Protein AF-A0A958ITQ3-F1 (afdb_monomer_lite)

Secondary structure (DSSP, 8-state):
---S--------S-HHHHHTTSPP-SEEEEEPPSS--HHHHHHHHHHH-SEEEEE---S---S--

pLDDT: mean 88.19, std 9.25, range [49.03, 96.44]

Radius of gyration: 13.52 Å; chains: 1; bounding box: 32×37×23 Å

Foldseek 3Di:
DPPPDDDDDDDDDPPLVQLLVDPQDQEAEEEADPDHDPVVVVSSCVSNVHHYDYDYDPVPDDPPD

Structure (mmCIF, N/CA/C/O backbone):
data_AF-A0A958ITQ3-F1
#
_entry.id   AF-A0A958ITQ3-F1
#
loop_
_atom_site.group_PDB
_atom_site.id
_atom_site.type_symbol
_atom_site.label_atom_id
_atom_site.label_alt_id
_atom_site.label_comp_id
_atom_site.label_asym_id
_atom_site.label_entity_id
_atom_site.label_seq_id
_atom_site.pdbx_PDB_ins_code
_atom_site.Cartn_x
_atom_site.Cartn_y
_atom_site.Cartn_z
_atom_site.occupancy
_atom_site.B_iso_or_equiv
_atom_site.auth_seq_id
_atom_site.auth_comp_id
_atom_site.auth_asym_id
_atom_site.auth_atom_id
_atom_site.pdbx_PDB_model_num
ATOM 1 N N . ARG A 1 1 ? 11.100 -18.719 -1.763 1.00 56.03 1 ARG A N 1
ATOM 2 C CA . ARG A 1 1 ? 10.092 -19.529 -2.494 1.00 56.03 1 ARG A CA 1
ATOM 3 C C . ARG A 1 1 ? 8.748 -19.239 -1.845 1.00 56.03 1 ARG A C 1
ATOM 5 O O . ARG A 1 1 ? 8.683 -19.370 -0.629 1.00 56.03 1 ARG A O 1
ATOM 12 N N . MET A 1 2 ? 7.743 -18.782 -2.595 1.00 64.06 2 MET A N 1
ATOM 13 C CA . MET A 1 2 ? 6.410 -18.575 -2.017 1.00 64.06 2 MET A CA 1
ATOM 14 C C . MET A 1 2 ? 5.870 -19.901 -1.447 1.00 64.06 2 MET A C 1
ATOM 16 O O . MET A 1 2 ? 6.220 -20.962 -1.979 1.00 64.06 2 MET A O 1
ATOM 20 N N . PRO A 1 3 ? 5.104 -19.865 -0.342 1.00 74.94 3 PRO A N 1
ATOM 21 C CA . PRO A 1 3 ? 4.562 -21.067 0.289 1.00 74.94 3 PRO A CA 1
ATOM 22 C C . PRO A 1 3 ? 3.684 -21.859 -0.691 1.00 74.94 3 PRO A C 1
ATOM 24 O O . PRO A 1 3 ? 3.152 -21.302 -1.640 1.00 74.94 3 PRO A O 1
ATOM 27 N N . ASN A 1 4 ? 3.492 -23.162 -0.457 1.00 74.75 4 ASN A N 1
ATOM 28 C CA . ASN A 1 4 ? 2.743 -24.062 -1.359 1.00 74.75 4 ASN A CA 1
ATOM 29 C C . ASN A 1 4 ? 1.248 -23.700 -1.556 1.00 74.75 4 ASN A C 1
ATOM 31 O O . ASN A 1 4 ? 0.544 -24.398 -2.280 1.00 74.75 4 ASN A O 1
ATOM 35 N N . ARG A 1 5 ? 0.757 -22.634 -0.915 1.00 82.31 5 ARG A N 1
ATOM 36 C CA . ARG A 1 5 ? -0.580 -22.061 -1.084 1.00 82.31 5 ARG A CA 1
ATOM 37 C C . ARG A 1 5 ? -0.426 -20.565 -1.338 1.00 82.31 5 ARG A C 1
ATOM 39 O O . ARG A 1 5 ? -0.143 -19.815 -0.410 1.00 82.31 5 ARG A O 1
ATOM 46 N N . TYR A 1 6 ? -0.588 -20.164 -2.589 1.00 85.88 6 TYR A N 1
ATOM 47 C CA . TYR A 1 6 ? -0.713 -18.771 -2.992 1.00 85.88 6 TYR A CA 1
ATOM 48 C C . TYR A 1 6 ? -1.753 -18.690 -4.105 1.00 85.88 6 TYR A C 1
ATOM 50 O O . TYR A 1 6 ? -1.936 -19.642 -4.866 1.00 85.88 6 TYR A O 1
ATOM 58 N N . GLU A 1 7 ? -2.430 -17.555 -4.180 1.00 88.31 7 GLU A N 1
ATOM 59 C CA . GLU A 1 7 ? -3.348 -17.213 -5.254 1.00 88.31 7 GLU A CA 1
ATOM 60 C C . GLU A 1 7 ? -2.819 -15.944 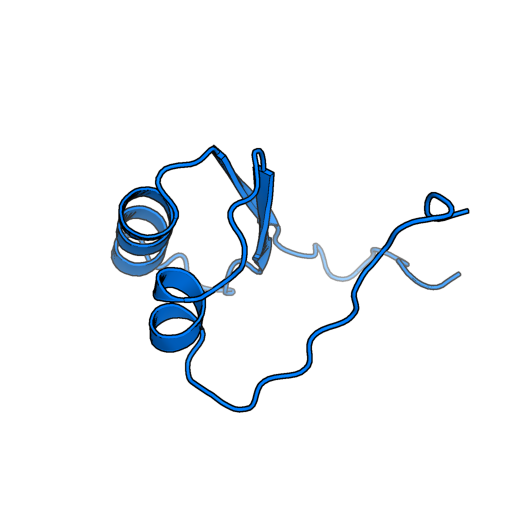-5.919 1.00 88.31 7 GLU A C 1
ATOM 62 O O . GLU A 1 7 ? -2.349 -15.034 -5.237 1.00 88.31 7 GLU A O 1
ATOM 67 N N . ILE A 1 8 ? -2.840 -15.912 -7.250 1.00 90.06 8 ILE A N 1
ATOM 68 C CA . ILE A 1 8 ? -2.499 -14.717 -8.021 1.00 90.06 8 ILE A CA 1
ATOM 69 C C . ILE A 1 8 ? -3.793 -14.224 -8.645 1.00 90.06 8 ILE A C 1
ATOM 71 O O . ILE A 1 8 ? -4.3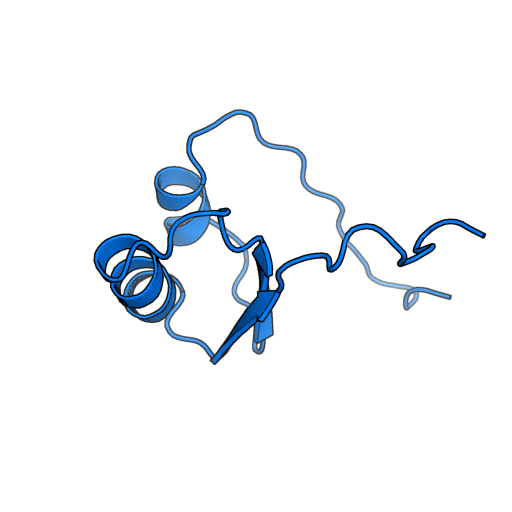95 -14.925 -9.457 1.00 90.06 8 ILE A O 1
ATOM 75 N N . VAL A 1 9 ? -4.187 -13.012 -8.273 1.00 90.75 9 VAL A N 1
ATOM 76 C CA . VAL A 1 9 ? -5.369 -12.335 -8.802 1.00 90.75 9 VAL A CA 1
ATOM 77 C C . VAL A 1 9 ? -4.906 -11.167 -9.666 1.00 90.75 9 VAL A C 1
ATOM 79 O O . VAL A 1 9 ? -4.040 -10.395 -9.258 1.00 90.75 9 VAL A O 1
ATOM 82 N N . VAL A 1 10 ? -5.467 -11.050 -10.871 1.00 92.69 10 VAL A N 1
ATOM 83 C CA . VAL A 1 10 ? -5.229 -9.925 -11.783 1.00 92.69 10 VAL A CA 1
ATOM 84 C C . VAL A 1 10 ? -6.574 -9.299 -12.111 1.00 92.69 10 VAL A C 1
ATOM 86 O O . VAL A 1 10 ? -7.418 -9.933 -12.738 1.00 92.69 10 VAL A O 1
ATOM 89 N N . GLU A 1 11 ? -6.758 -8.050 -11.704 1.00 92.25 11 GLU A N 1
ATOM 90 C CA . GLU A 1 11 ? -7.999 -7.304 -11.887 1.00 92.25 11 GLU A CA 1
ATOM 91 C C . GLU A 1 11 ? -7.726 -6.008 -12.646 1.00 92.25 11 GLU A C 1
ATOM 93 O O . GLU A 1 11 ? -6.696 -5.360 -12.457 1.00 92.25 11 GLU A O 1
ATOM 98 N N . LYS A 1 12 ? -8.664 -5.628 -13.517 1.00 94.19 12 LYS A N 1
ATOM 99 C CA . LYS A 1 12 ? -8.641 -4.347 -14.225 1.00 94.19 12 LYS A CA 1
ATOM 100 C C . LYS A 1 12 ? -9.750 -3.463 -13.665 1.00 94.19 12 LYS A C 1
ATOM 102 O O . LYS A 1 12 ? -10.862 -3.461 -14.187 1.00 94.19 12 LYS A O 1
ATOM 107 N N . ALA A 1 13 ? -9.427 -2.736 -12.609 1.00 91.06 13 ALA A N 1
ATOM 108 C CA . ALA A 1 13 ? -10.306 -1.792 -11.935 1.00 91.06 13 ALA A CA 1
ATOM 109 C C . ALA A 1 13 ? -9.461 -0.699 -11.277 1.00 91.06 13 ALA A C 1
ATOM 111 O O . ALA A 1 13 ? -8.231 -0.811 -11.225 1.00 91.06 13 ALA A O 1
ATOM 112 N N . GLU A 1 14 ? -10.120 0.324 -10.747 1.00 91.00 14 GLU A N 1
ATOM 113 C CA . GLU A 1 14 ? -9.447 1.245 -9.843 1.00 91.00 14 GLU A CA 1
ATOM 114 C C . GLU A 1 14 ? -9.107 0.532 -8.528 1.00 91.00 14 GLU A C 1
ATOM 116 O O . GLU A 1 14 ? -9.856 -0.323 -8.045 1.00 91.00 14 GLU A O 1
ATOM 121 N N . LEU A 1 15 ? -7.963 0.873 -7.931 1.00 89.56 15 LEU A N 1
ATOM 122 C CA . LEU A 1 15 ? -7.461 0.148 -6.761 1.00 89.56 15 LEU A CA 1
ATOM 123 C C . LEU A 1 15 ? -8.440 0.208 -5.578 1.00 89.56 15 LEU A C 1
ATOM 125 O O . LEU A 1 15 ? -8.634 -0.799 -4.904 1.00 89.56 15 LEU A O 1
ATOM 129 N N . TRP A 1 16 ? -9.088 1.354 -5.356 1.00 87.19 16 TRP A N 1
ATOM 130 C CA . TRP A 1 16 ? -10.072 1.523 -4.282 1.00 87.19 16 TRP A CA 1
ATOM 131 C C . TRP A 1 16 ? -11.344 0.696 -4.488 1.00 87.19 16 TRP A C 1
ATOM 133 O O . TRP A 1 16 ? -11.930 0.235 -3.517 1.00 87.19 16 TRP A O 1
ATOM 14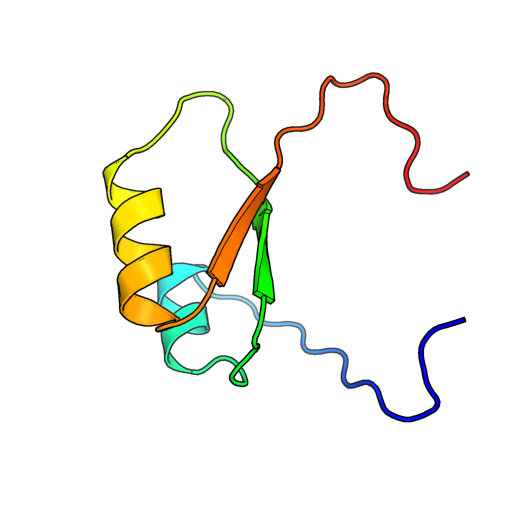3 N N . GLU A 1 17 ? -11.749 0.451 -5.735 1.00 90.69 17 GLU A N 1
ATOM 144 C CA . GLU A 1 17 ? -12.884 -0.431 -6.040 1.00 90.69 17 GLU A CA 1
ATOM 145 C C . GLU A 1 17 ? -12.525 -1.900 -5.802 1.00 90.69 17 GLU A C 1
ATOM 147 O O . GLU A 1 17 ? -13.374 -2.719 -5.450 1.00 90.69 17 GLU A O 1
ATOM 152 N N . PHE A 1 18 ? -11.262 -2.265 -6.027 1.00 92.19 18 PHE A N 1
ATOM 153 C CA . PHE A 1 18 ? -10.792 -3.615 -5.759 1.00 92.19 18 PHE A CA 1
ATOM 154 C C . PHE A 1 18 ? -10.558 -3.860 -4.267 1.00 92.19 18 PHE A C 1
ATOM 156 O O . PHE A 1 18 ? -10.905 -4.937 -3.792 1.00 92.19 18 PHE A O 1
ATOM 163 N N . ALA A 1 19 ? -10.031 -2.881 -3.529 1.00 90.56 19 ALA A N 1
ATOM 164 C CA . ALA A 1 19 ? -9.693 -3.012 -2.112 1.00 90.56 19 ALA A CA 1
ATOM 165 C C . ALA A 1 19 ? -10.871 -3.506 -1.253 1.00 90.56 19 ALA A C 1
ATOM 167 O O . ALA A 1 19 ? -10.674 -4.362 -0.399 1.00 90.56 19 ALA A O 1
ATOM 168 N N . GLU A 1 20 ? -12.096 -3.051 -1.534 1.00 87.75 20 GLU A N 1
ATOM 169 C CA . GLU A 1 20 ? -13.308 -3.454 -0.797 1.00 87.75 20 GLU A CA 1
ATOM 170 C C . GLU A 1 20 ? -13.700 -4.929 -0.987 1.00 87.75 20 GLU A C 1
ATOM 172 O O . GLU A 1 20 ? -14.381 -5.513 -0.146 1.00 87.75 20 GLU A O 1
ATOM 177 N N . ARG A 1 21 ? -13.298 -5.541 -2.106 1.00 90.00 21 ARG A N 1
ATOM 178 C CA . ARG A 1 21 ? -13.625 -6.934 -2.463 1.00 90.00 21 ARG A CA 1
ATOM 179 C C . ARG A 1 21 ? -12.402 -7.846 -2.509 1.00 90.00 21 ARG A C 1
ATOM 181 O O . ARG A 1 21 ? -12.535 -9.032 -2.816 1.00 90.00 21 ARG A O 1
ATOM 188 N N . ALA A 1 22 ? -11.221 -7.295 -2.247 1.00 90.44 22 ALA A N 1
ATOM 189 C CA . ALA A 1 22 ? -9.982 -8.041 -2.200 1.00 90.44 22 ALA A CA 1
ATOM 190 C C . ALA A 1 22 ? -10.009 -9.031 -1.021 1.00 90.44 22 ALA A C 1
ATOM 192 O O . ALA A 1 22 ? -10.666 -8.779 -0.007 1.00 90.44 22 ALA A O 1
ATOM 193 N N . PRO A 1 23 ? -9.297 -10.166 -1.116 1.00 89.62 23 PRO A N 1
ATOM 194 C CA . PRO A 1 23 ? -9.120 -11.051 0.025 1.00 89.62 23 PRO A CA 1
ATOM 195 C C . PRO A 1 23 ? -8.516 -10.300 1.217 1.00 89.62 23 PRO A C 1
ATOM 197 O O . PRO A 1 23 ? -7.564 -9.538 1.055 1.00 89.62 23 PRO A O 1
ATOM 200 N N . HIS A 1 24 ? -9.041 -10.554 2.416 1.00 90.44 24 HIS A N 1
ATOM 201 C CA . HIS A 1 24 ? -8.507 -9.960 3.639 1.00 90.44 24 HIS A CA 1
ATOM 202 C C . HIS A 1 24 ? -7.033 -10.346 3.838 1.00 90.44 24 HIS A C 1
ATOM 204 O O . HIS A 1 24 ? -6.666 -11.519 3.719 1.00 90.44 24 HIS A O 1
ATOM 210 N N . ALA A 1 25 ? -6.206 -9.368 4.205 1.00 91.19 25 ALA A N 1
ATOM 211 C CA . ALA A 1 25 ? -4.789 -9.545 4.491 1.00 91.19 25 ALA A CA 1
ATOM 212 C C . ALA A 1 25 ? -4.436 -8.900 5.835 1.00 91.19 25 ALA A C 1
ATOM 214 O O . ALA A 1 25 ? -4.934 -7.830 6.157 1.00 91.19 25 ALA A O 1
ATOM 215 N N . ASP A 1 26 ? -3.537 -9.516 6.607 1.00 93.25 26 ASP A N 1
ATOM 216 C CA . ASP A 1 26 ? -3.026 -8.900 7.843 1.00 93.25 26 ASP A CA 1
ATOM 217 C C . ASP A 1 26 ? -2.153 -7.664 7.548 1.00 93.25 26 ASP A C 1
ATOM 219 O O . ASP A 1 26 ? -2.057 -6.740 8.362 1.00 93.25 26 ASP A O 1
ATOM 223 N N . LEU A 1 27 ? -1.510 -7.661 6.374 1.00 94.69 27 LEU A N 1
ATOM 224 C CA . LEU A 1 27 ? -0.647 -6.595 5.881 1.00 94.69 27 LEU A CA 1
ATOM 225 C C . LEU A 1 27 ? -0.868 -6.364 4.383 1.00 94.69 27 LEU A C 1
ATOM 227 O O . LEU A 1 27 ? -0.625 -7.254 3.567 1.00 94.69 27 LEU A O 1
ATOM 231 N N . ASN A 1 28 ? -1.225 -5.133 4.034 1.00 95.19 28 ASN A N 1
ATOM 232 C CA . ASN A 1 28 ? -1.270 -4.634 2.667 1.00 95.19 28 ASN A CA 1
ATOM 233 C C . ASN A 1 28 ? 0.028 -3.896 2.326 1.00 95.19 28 ASN A C 1
ATOM 235 O O . ASN A 1 28 ? 0.472 -3.028 3.078 1.00 95.19 28 ASN A O 1
ATOM 239 N N . ILE A 1 29 ? 0.629 -4.223 1.180 1.00 95.06 29 ILE A N 1
ATOM 240 C CA . ILE A 1 29 ? 1.810 -3.533 0.647 1.00 95.06 29 ILE A CA 1
ATOM 241 C C . ILE A 1 29 ? 1.381 -2.802 -0.619 1.00 95.06 29 ILE A C 1
ATOM 243 O O . ILE A 1 29 ? 1.060 -3.432 -1.624 1.00 95.06 29 ILE A O 1
ATOM 247 N N . LEU A 1 30 ? 1.352 -1.474 -0.551 1.00 93.75 30 LEU A N 1
ATOM 248 C CA . LEU A 1 30 ? 0.795 -0.609 -1.587 1.00 93.75 30 LEU A CA 1
ATOM 249 C C . LEU A 1 30 ? 1.864 0.371 -2.079 1.00 93.75 30 LEU A C 1
ATOM 251 O O . LEU A 1 30 ? 2.701 0.836 -1.304 1.00 93.75 30 LEU A O 1
ATOM 255 N N . GLY A 1 31 ? 1.838 0.701 -3.368 1.00 92.56 31 GLY A N 1
ATOM 256 C CA . GLY A 1 31 ? 2.714 1.728 -3.930 1.00 92.56 31 GLY A CA 1
ATOM 257 C C . GLY A 1 31 ? 2.290 3.129 -3.488 1.00 92.56 31 GLY A C 1
ATOM 258 O O . GLY A 1 31 ? 1.100 3.439 -3.452 1.00 92.56 31 GLY A O 1
ATOM 259 N N . LEU A 1 32 ? 3.260 3.982 -3.168 1.00 92.56 32 LEU A N 1
ATOM 260 C CA . LEU A 1 32 ? 3.041 5.399 -2.895 1.00 92.56 32 LEU A CA 1
ATOM 261 C C . LEU A 1 32 ? 3.359 6.223 -4.146 1.00 92.56 32 LEU A C 1
ATOM 263 O O . LEU A 1 32 ? 4.428 6.070 -4.735 1.00 92.56 32 LEU A O 1
ATOM 267 N N . ALA A 1 33 ? 2.445 7.115 -4.527 1.00 88.38 33 ALA A N 1
ATOM 268 C CA . ALA A 1 33 ? 2.666 8.058 -5.619 1.00 88.38 33 ALA A CA 1
ATOM 269 C C . ALA A 1 33 ? 3.786 9.072 -5.297 1.00 88.38 33 ALA A C 1
ATOM 271 O O . ALA A 1 33 ? 4.138 9.288 -4.134 1.00 88.38 33 ALA A O 1
ATOM 272 N N . ASP A 1 34 ? 4.320 9.738 -6.327 1.00 87.75 34 ASP A N 1
ATOM 273 C CA . ASP A 1 34 ? 5.383 10.746 -6.170 1.00 87.75 34 ASP A CA 1
ATOM 274 C C . ASP A 1 34 ? 4.973 11.894 -5.242 1.00 87.75 34 ASP A C 1
ATOM 276 O O . ASP A 1 34 ? 5.758 12.349 -4.402 1.00 87.75 34 ASP A O 1
ATOM 280 N N . VAL A 1 35 ? 3.722 12.335 -5.386 1.00 91.88 35 VAL A N 1
ATOM 281 C CA . VAL A 1 35 ? 3.074 13.296 -4.499 1.00 91.88 35 VAL A CA 1
ATOM 282 C C . VAL A 1 35 ? 2.187 12.522 -3.535 1.00 91.88 35 VAL A C 1
ATOM 284 O O . VAL A 1 35 ? 1.313 11.766 -3.951 1.00 91.88 35 VAL A O 1
ATOM 287 N N . VAL A 1 36 ? 2.412 12.728 -2.239 1.00 91.88 36 VAL A N 1
ATOM 288 C CA . VAL A 1 36 ? 1.645 12.054 -1.191 1.00 91.88 36 VAL A CA 1
ATOM 289 C C . VAL A 1 36 ? 0.201 12.547 -1.205 1.00 91.88 36 VAL A C 1
ATOM 291 O O . VAL A 1 36 ? -0.066 13.711 -0.903 1.00 91.88 36 VAL A O 1
ATOM 294 N N . ASP A 1 37 ? -0.727 11.637 -1.493 1.00 92.69 37 ASP A N 1
ATOM 295 C CA . ASP A 1 37 ? -2.158 11.842 -1.298 1.00 92.69 37 ASP A CA 1
ATOM 296 C C . ASP A 1 37 ? -2.582 11.245 0.046 1.00 92.69 37 ASP A C 1
ATOM 298 O O . ASP A 1 37 ? -2.668 10.029 0.233 1.00 92.69 37 ASP A O 1
ATOM 302 N N . LYS A 1 38 ? -2.844 12.131 1.005 1.00 94.19 38 LYS A N 1
ATOM 303 C CA . LYS A 1 38 ? -3.293 11.745 2.341 1.00 94.19 38 LYS A CA 1
ATOM 304 C C . LYS A 1 38 ? -4.657 11.041 2.310 1.00 94.19 38 LYS A C 1
ATOM 306 O O . LYS A 1 38 ? -4.855 10.094 3.065 1.00 94.19 38 LYS A O 1
ATOM 311 N N . THR A 1 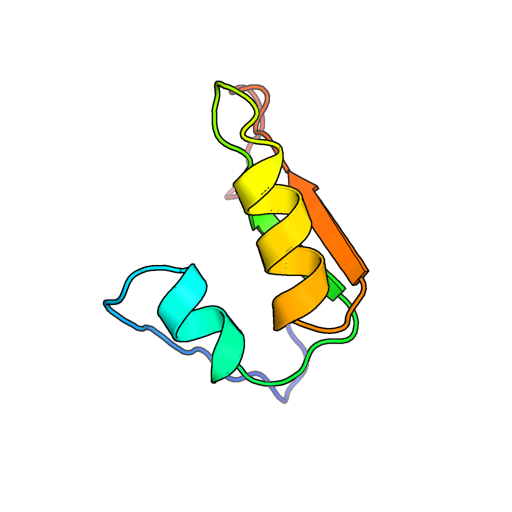39 ? -5.569 11.479 1.444 1.00 94.00 39 THR A N 1
ATOM 312 C CA . THR A 1 39 ? -6.933 10.934 1.361 1.00 94.00 39 THR A CA 1
ATOM 313 C C . THR A 1 39 ? -6.890 9.485 0.901 1.00 94.00 39 THR A C 1
ATOM 315 O O . THR A 1 39 ? -7.559 8.630 1.471 1.00 94.00 39 THR A O 1
ATOM 318 N N . PHE A 1 40 ? -6.044 9.193 -0.088 1.00 92.56 40 PHE A N 1
ATOM 319 C CA . PHE A 1 40 ? -5.797 7.827 -0.536 1.00 92.56 40 PHE A CA 1
ATOM 320 C C . PHE A 1 40 ? -5.298 6.933 0.608 1.00 92.56 40 PHE A C 1
ATOM 322 O O . PHE A 1 40 ? -5.847 5.855 0.823 1.00 92.56 40 PHE A O 1
ATOM 329 N N . ILE A 1 41 ? -4.300 7.393 1.371 1.00 94.06 41 ILE A N 1
ATOM 330 C CA . ILE A 1 41 ? -3.743 6.635 2.503 1.00 94.06 41 ILE A CA 1
ATOM 331 C C . ILE A 1 41 ? -4.826 6.323 3.541 1.00 94.06 41 ILE A C 1
ATOM 333 O O . ILE A 1 41 ? -4.963 5.174 3.958 1.00 94.06 41 ILE A O 1
ATOM 337 N N . GLU A 1 42 ? -5.604 7.330 3.944 1.00 94.44 42 GLU A N 1
ATOM 338 C CA . GLU A 1 42 ? -6.678 7.163 4.928 1.00 94.44 42 GLU A CA 1
ATOM 339 C C . GLU A 1 42 ? -7.760 6.202 4.417 1.00 94.44 42 GLU A C 1
ATOM 341 O O . GLU A 1 42 ? -8.167 5.298 5.147 1.00 94.44 42 GLU A O 1
ATOM 346 N N . ASN A 1 43 ? -8.160 6.326 3.149 1.00 93.88 43 ASN A N 1
ATOM 347 C CA . ASN A 1 43 ? -9.155 5.445 2.541 1.00 93.88 43 ASN A CA 1
ATOM 348 C C . ASN A 1 43 ? -8.689 3.988 2.497 1.00 93.88 43 ASN A C 1
ATOM 350 O O . ASN A 1 43 ? -9.468 3.103 2.832 1.00 93.88 43 ASN A O 1
ATOM 354 N N . MET A 1 44 ? -7.429 3.723 2.137 1.00 94.62 44 MET A N 1
ATOM 355 C CA . MET A 1 44 ? -6.903 2.353 2.089 1.00 94.62 44 MET A CA 1
ATOM 356 C C . MET A 1 44 ? -6.873 1.704 3.472 1.00 94.62 44 MET A C 1
ATOM 358 O O . MET A 1 44 ? -7.252 0.543 3.606 1.00 94.62 44 MET A O 1
ATOM 362 N N . VAL A 1 45 ? -6.485 2.447 4.511 1.00 93.25 45 VAL A N 1
ATOM 363 C CA . VAL A 1 45 ? -6.501 1.934 5.891 1.00 93.25 45 VAL A CA 1
ATOM 364 C C . VAL A 1 45 ? -7.928 1.609 6.339 1.00 93.25 45 VAL A C 1
ATOM 366 O O . VAL A 1 45 ? -8.151 0.569 6.953 1.00 93.25 45 VAL A O 1
ATOM 369 N N . VAL A 1 46 ? -8.897 2.470 6.017 1.00 93.56 46 VAL A N 1
ATOM 370 C CA . VAL A 1 46 ? -10.303 2.259 6.393 1.00 93.56 46 VAL A CA 1
ATOM 371 C C . VAL A 1 46 ? -10.931 1.106 5.609 1.00 93.56 46 VAL A C 1
ATOM 373 O O . VAL A 1 46 ? -11.560 0.252 6.216 1.00 93.56 46 VAL A O 1
ATOM 376 N N . GLN A 1 47 ? -10.756 1.052 4.287 1.00 93.88 47 GLN A N 1
ATOM 377 C CA . GLN A 1 47 ? -11.400 0.047 3.431 1.00 93.88 47 GLN A CA 1
ATOM 378 C C . GLN A 1 47 ? -10.835 -1.360 3.626 1.00 93.88 47 GLN A C 1
ATOM 380 O O . GLN A 1 47 ? -11.571 -2.333 3.510 1.00 93.88 47 GLN A O 1
ATOM 385 N N . THR A 1 48 ? -9.533 -1.480 3.898 1.00 93.50 48 THR A N 1
ATOM 386 C CA . THR A 1 48 ? -8.893 -2.791 4.089 1.00 93.50 48 THR A CA 1
ATOM 387 C C . THR A 1 48 ? -8.978 -3.300 5.525 1.00 93.50 48 THR A C 1
ATOM 389 O O . THR A 1 48 ? -8.608 -4.448 5.767 1.00 93.50 48 THR A O 1
ATOM 392 N N . GLU A 1 49 ? -9.392 -2.444 6.470 1.00 93.00 49 GLU A N 1
ATOM 393 C CA . GLU A 1 49 ? -9.504 -2.720 7.911 1.00 93.00 49 GLU A CA 1
ATOM 394 C C . GLU A 1 49 ? -8.263 -3.407 8.524 1.00 93.00 49 GLU A C 1
ATOM 396 O O . GLU A 1 49 ? -8.349 -4.158 9.496 1.00 93.00 49 GLU A O 1
ATOM 401 N N . SER A 1 50 ? -7.079 -3.155 7.959 1.00 92.69 50 SER A N 1
ATOM 402 C CA . SER A 1 50 ? -5.846 -3.880 8.278 1.00 92.69 50 SER A CA 1
ATOM 403 C C . SER A 1 50 ? -4.603 -2.992 8.177 1.00 92.69 50 SER A C 1
ATOM 405 O O . SER A 1 50 ? -4.664 -1.803 7.848 1.00 92.69 50 SER A O 1
ATOM 407 N N . SER A 1 51 ? -3.439 -3.553 8.520 1.00 95.12 51 SER A N 1
ATOM 408 C CA . SER A 1 51 ? -2.187 -2.796 8.492 1.00 95.12 51 SER A CA 1
ATOM 409 C C . SER A 1 51 ? -1.784 -2.495 7.050 1.00 95.12 51 SER A C 1
ATOM 411 O O . SER A 1 51 ? -1.766 -3.389 6.207 1.00 95.12 51 SER A O 1
ATOM 413 N N . CYS A 1 52 ? -1.397 -1.250 6.774 1.00 95.94 52 CYS A N 1
ATOM 414 C CA . CYS A 1 52 ? -0.938 -0.824 5.453 1.00 95.94 52 CYS A CA 1
ATOM 415 C C . CYS A 1 52 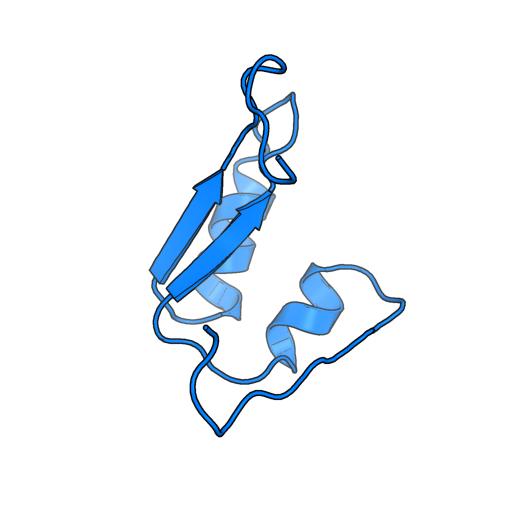? 0.514 -0.339 5.511 1.00 95.94 52 CYS A C 1
ATOM 417 O O . CYS A 1 52 ? 0.870 0.493 6.346 1.00 95.94 52 CYS A O 1
ATOM 419 N N . MET A 1 53 ? 1.342 -0.824 4.587 1.00 96.44 53 MET A N 1
ATOM 420 C CA . MET A 1 53 ? 2.686 -0.325 4.320 1.00 96.44 53 MET A CA 1
ATOM 421 C C . MET A 1 53 ? 2.722 0.302 2.927 1.00 96.44 53 MET A C 1
ATOM 423 O O . MET A 1 53 ? 2.539 -0.383 1.922 1.00 96.44 53 MET A O 1
ATOM 427 N N . PHE A 1 54 ? 2.985 1.607 2.879 1.00 95.12 54 PHE A N 1
ATOM 428 C CA . PHE A 1 54 ? 3.110 2.358 1.634 1.00 95.12 54 PHE A CA 1
ATOM 429 C C . PHE A 1 54 ? 4.583 2.475 1.253 1.00 95.12 54 PHE A C 1
ATOM 431 O O . PHE A 1 54 ? 5.390 2.992 2.027 1.00 95.12 54 PHE A O 1
ATOM 438 N N . VAL A 1 55 ? 4.934 1.983 0.069 1.00 93.12 55 VAL A N 1
ATOM 439 C CA . VAL A 1 55 ? 6.317 1.896 -0.403 1.00 93.12 55 VAL A CA 1
ATOM 440 C C . VAL A 1 55 ? 6.504 2.828 -1.591 1.00 93.12 55 VAL A C 1
ATOM 442 O O . VAL A 1 55 ? 5.754 2.758 -2.563 1.00 93.12 55 VAL A O 1
ATOM 445 N N . ARG A 1 56 ? 7.525 3.685 -1.523 1.00 91.00 56 ARG A N 1
ATOM 446 C CA . ARG A 1 56 ? 8.013 4.449 -2.672 1.00 91.00 56 ARG A CA 1
ATOM 447 C C . ARG A 1 56 ? 9.395 3.941 -3.042 1.00 91.00 56 ARG A C 1
ATOM 449 O O . ARG A 1 56 ? 10.261 3.861 -2.175 1.00 91.00 56 ARG A O 1
ATOM 456 N N . ASP A 1 57 ? 9.574 3.627 -4.314 1.00 87.00 57 ASP A N 1
ATOM 457 C CA . ASP A 1 57 ? 10.877 3.293 -4.877 1.00 87.00 57 ASP A CA 1
ATOM 458 C C . ASP A 1 57 ? 11.800 4.529 -4.825 1.00 87.00 57 ASP A C 1
ATOM 460 O O . ASP A 1 57 ? 11.353 5.656 -5.071 1.00 87.00 57 ASP A O 1
ATOM 464 N N . SER A 1 58 ? 13.077 4.352 -4.475 1.00 84.69 58 SER A N 1
ATOM 465 C CA . SER A 1 58 ? 14.079 5.419 -4.586 1.00 84.69 58 SER A CA 1
ATOM 466 C C . SER A 1 58 ? 14.612 5.568 -6.017 1.00 84.69 58 SER A C 1
ATOM 468 O O . SER A 1 58 ? 15.330 6.527 -6.314 1.00 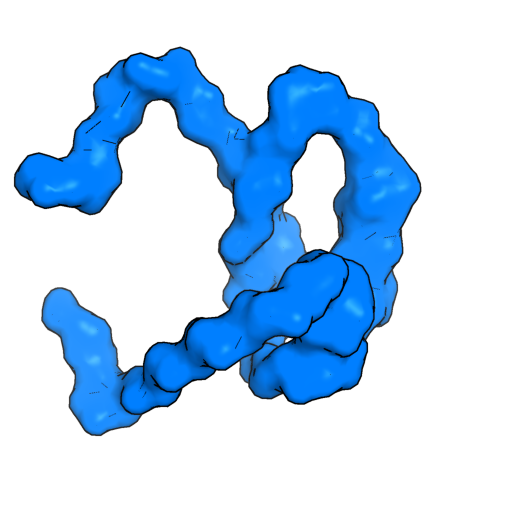84.69 58 SER A O 1
ATOM 470 N N . GLY A 1 59 ? 14.256 4.634 -6.905 1.00 82.81 59 GLY A N 1
ATOM 471 C CA . GLY A 1 59 ? 14.665 4.570 -8.306 1.00 82.81 59 GLY A CA 1
ATOM 472 C C . GLY A 1 59 ? 16.013 3.879 -8.520 1.00 82.81 59 GLY A C 1
ATOM 473 O O . GLY A 1 59 ? 16.520 3.871 -9.640 1.00 82.81 59 GLY A O 1
ATOM 474 N N . HIS A 1 60 ? 16.609 3.323 -7.463 1.00 81.00 60 HIS A N 1
ATOM 475 C CA . HIS A 1 60 ? 17.903 2.630 -7.502 1.00 81.00 60 HIS A CA 1
ATOM 476 C C . HIS A 1 60 ? 17.795 1.170 -7.049 1.00 81.00 60 HIS A C 1
ATOM 478 O O . HIS A 1 60 ? 18.775 0.422 -7.089 1.00 81.00 60 HIS A O 1
ATOM 484 N N . GLU A 1 61 ? 16.616 0.758 -6.601 1.00 78.75 61 GLU A N 1
ATOM 485 C CA . GLU A 1 61 ? 16.323 -0.576 -6.139 1.00 78.75 61 GLU A CA 1
ATOM 486 C C . GLU A 1 61 ? 16.229 -1.536 -7.319 1.00 78.75 61 GLU A C 1
ATOM 488 O O . GLU A 1 61 ? 15.774 -1.218 -8.417 1.00 78.75 61 GLU A O 1
ATOM 493 N N . SER A 1 62 ? 16.663 -2.765 -7.076 1.00 72.25 62 SER A N 1
ATOM 494 C CA . SER A 1 62 ? 16.652 -3.809 -8.081 1.00 72.25 62 SER A CA 1
ATOM 495 C C . SER A 1 62 ? 15.897 -5.001 -7.505 1.00 72.25 62 SER A C 1
ATOM 497 O O . SER A 1 62 ? 16.450 -5.847 -6.811 1.00 72.25 62 SER A O 1
ATOM 499 N N . VAL A 1 63 ? 14.578 -4.994 -7.718 1.00 72.69 63 VAL A N 1
ATOM 500 C CA . VAL A 1 63 ? 13.628 -5.971 -7.145 1.00 72.69 63 VAL A CA 1
ATOM 501 C C . VAL A 1 63 ? 13.655 -7.312 -7.896 1.00 72.69 63 VAL A C 1
ATOM 503 O O . VAL A 1 63 ? 13.197 -8.326 -7.375 1.00 72.69 63 VAL A O 1
ATOM 506 N N . LEU A 1 64 ? 14.186 -7.322 -9.122 1.00 72.31 64 LEU A N 1
ATOM 507 C CA . LEU A 1 64 ? 14.102 -8.451 -10.056 1.00 72.31 64 LEU A CA 1
ATOM 508 C C . LEU A 1 64 ? 15.429 -9.178 -10.321 1.00 72.31 64 LEU A C 1
ATOM 510 O O . LEU A 1 64 ? 15.432 -10.116 -11.117 1.00 72.31 64 LEU A O 1
ATOM 514 N N . VAL A 1 65 ? 16.539 -8.737 -9.724 1.00 49.03 65 VAL A N 1
ATOM 515 C CA . VAL A 1 65 ? 17.872 -9.337 -9.947 1.00 49.03 65 VAL A CA 1
ATOM 516 C C . VAL A 1 65 ? 18.143 -10.529 -9.052 1.00 49.03 65 VAL A C 1
ATOM 518 O O . VAL A 1 65 ? 17.753 -10.496 -7.865 1.00 49.03 65 VAL A O 1
#

Sequence (65 aa):
RMPNRYEIVVEKAELWEFAERAPHADLNILGLADVVDKTFIENMVVQTESSCMFVRDSGHESVLV